Protein AF-A0A977PVM1-F1 (afdb_monomer)

Secondary structure (DSSP, 8-state):
-EE-GGGTTTSS--EE--SSHHHHHHHHHHHHHHHHHHHHHTTPPPPPP-PPPP-

Mean predicted aligned error: 3.04 Å

InterPro domains:
  IPR035069 Antitoxin HicB/UPF0150 [SSF143100] (15-53)

Structure (mmCIF, N/CA/C/O backbone):
data_AF-A0A977PVM1-F1
#
_entry.id   AF-A0A977PVM1-F1
#
loop_
_atom_site.group_PDB
_atom_site.id
_atom_site.type_symbol
_atom_site.label_atom_id
_atom_site.label_alt_id
_atom_site.label_comp_id
_atom_site.label_asym_id
_atom_site.label_entity_id
_atom_site.label_seq_id
_atom_site.pdbx_PDB_ins_code
_atom_site.Cartn_x
_atom_site.Cartn_y
_atom_site.Cartn_z
_atom_site.occupancy
_atom_site.B_iso_or_equiv
_atom_site.auth_seq_id
_atom_site.auth_comp_id
_atom_site.auth_asym_id
_atom_site.auth_atom_id
_atom_site.pdbx_PDB_model_num
ATOM 1 N N . MET A 1 1 ? 3.708 -2.040 -12.086 1.00 88.44 1 MET A N 1
ATOM 2 C CA . MET A 1 1 ? 2.741 -1.535 -11.091 1.00 88.44 1 MET A CA 1
ATOM 3 C C . MET A 1 1 ? 2.449 -2.659 -10.117 1.00 88.44 1 MET A C 1
ATOM 5 O O . MET A 1 1 ? 2.394 -3.802 -10.556 1.00 88.44 1 MET A O 1
ATOM 9 N N . VAL A 1 2 ? 2.305 -2.333 -8.838 1.00 95.00 2 VAL A N 1
ATOM 10 C CA . VAL A 1 2 ? 1.877 -3.238 -7.766 1.00 95.00 2 VAL A CA 1
ATOM 11 C C . VAL A 1 2 ? 0.649 -2.618 -7.113 1.00 95.00 2 VAL A C 1
ATOM 13 O O . VAL A 1 2 ? 0.629 -1.419 -6.858 1.00 95.00 2 VAL A O 1
ATOM 16 N N . THR A 1 3 ? -0.391 -3.413 -6.899 1.00 94.56 3 THR A N 1
ATOM 17 C CA . THR A 1 3 ? -1.641 -2.988 -6.257 1.00 94.56 3 THR A CA 1
ATOM 18 C C . THR A 1 3 ? -1.738 -3.600 -4.869 1.00 94.56 3 THR A C 1
ATOM 20 O O . THR A 1 3 ? -1.365 -4.758 -4.700 1.00 94.56 3 THR A O 1
ATOM 23 N N . ILE A 1 4 ? -2.306 -2.855 -3.929 1.00 95.31 4 ILE A N 1
ATOM 24 C CA . ILE A 1 4 ? -2.475 -3.221 -2.522 1.00 95.31 4 ILE A CA 1
ATOM 25 C C . ILE A 1 4 ? -3.993 -3.267 -2.229 1.00 95.31 4 ILE A C 1
ATOM 27 O O . ILE A 1 4 ? -4.567 -2.335 -1.658 1.00 95.31 4 ILE A O 1
ATOM 31 N N . PRO A 1 5 ? -4.708 -4.288 -2.737 1.00 94.50 5 PRO A N 1
ATOM 32 C CA . PRO A 1 5 ? -6.175 -4.329 -2.743 1.00 94.50 5 PRO A CA 1
ATOM 33 C C . PRO A 1 5 ? -6.814 -4.282 -1.346 1.00 94.50 5 PRO A C 1
ATOM 35 O O . PRO A 1 5 ? -7.944 -3.810 -1.209 1.00 94.50 5 PRO A O 1
ATOM 38 N N . GLU A 1 6 ? -6.120 -4.725 -0.303 1.00 94.38 6 GLU A N 1
ATOM 39 C CA . GLU A 1 6 ? -6.561 -4.658 1.091 1.00 94.38 6 GLU A CA 1
ATOM 40 C C . GLU A 1 6 ? -6.809 -3.219 1.582 1.00 94.38 6 GLU A C 1
ATOM 42 O O . GLU A 1 6 ? -7.683 -3.016 2.422 1.00 94.38 6 GLU A O 1
ATOM 47 N N . PHE A 1 7 ? -6.153 -2.213 0.990 1.00 93.31 7 PHE A N 1
ATOM 48 C CA . PHE A 1 7 ? -6.338 -0.794 1.326 1.00 93.31 7 PHE A CA 1
ATOM 49 C C . PHE A 1 7 ? -7.281 -0.034 0.373 1.00 93.31 7 PHE A C 1
ATOM 51 O O . PHE A 1 7 ? -7.496 1.162 0.547 1.00 93.31 7 PHE A O 1
ATOM 58 N N . SER A 1 8 ? -7.895 -0.696 -0.611 1.00 91.56 8 SER A N 1
ATOM 59 C CA . SER A 1 8 ? -8.751 -0.046 -1.630 1.00 91.56 8 SER A CA 1
ATOM 60 C C . SER A 1 8 ? -9.986 0.686 -1.103 1.00 91.56 8 SER A C 1
ATOM 62 O O . SER A 1 8 ? -10.458 1.623 -1.738 1.00 91.56 8 SER A O 1
ATOM 64 N N . GLU A 1 9 ? -10.486 0.304 0.068 1.00 90.19 9 GLU A N 1
ATOM 65 C CA . GLU A 1 9 ? -11.604 0.985 0.737 1.00 90.19 9 GLU A CA 1
ATOM 66 C C . GLU A 1 9 ? -11.134 2.140 1.639 1.00 90.19 9 GLU A C 1
ATOM 68 O O . GLU A 1 9 ? -11.949 2.909 2.144 1.00 90.19 9 GLU A O 1
ATOM 73 N N . GLN A 1 10 ? -9.824 2.254 1.864 1.00 89.94 10 GLN A N 1
ATOM 74 C CA . GLN A 1 10 ? -9.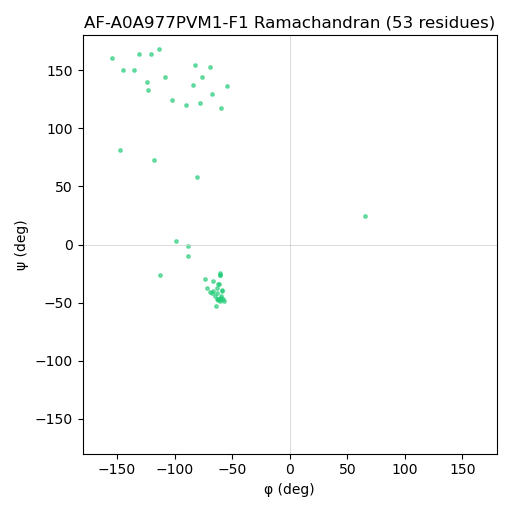224 3.152 2.851 1.00 89.94 10 GLN A CA 1
ATOM 75 C C . GLN A 1 10 ? -8.418 4.287 2.206 1.00 89.94 10 GLN A C 1
ATOM 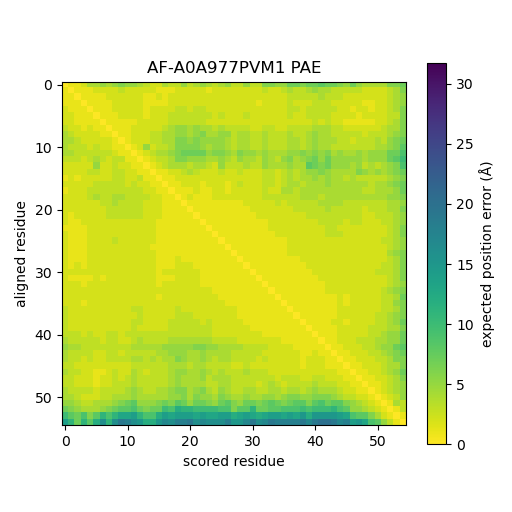77 O O . GLN A 1 10 ? -8.296 5.359 2.797 1.00 89.94 10 GLN A O 1
ATOM 82 N N . VAL A 1 11 ? -7.893 4.079 0.992 1.00 89.50 11 VAL A N 1
ATOM 83 C CA . VAL A 1 11 ? -7.121 5.079 0.242 1.00 89.50 11 VAL A CA 1
ATOM 84 C C . VAL A 1 11 ? -7.558 5.141 -1.224 1.00 89.50 11 VAL A C 1
ATOM 86 O O . VAL A 1 11 ? -7.977 4.149 -1.812 1.00 89.50 11 VAL A O 1
ATOM 89 N N . ILE A 1 12 ? -7.430 6.322 -1.835 1.00 88.12 12 ILE A N 1
ATOM 90 C CA . ILE A 1 12 ? -7.950 6.610 -3.187 1.00 88.12 12 ILE A CA 1
ATOM 91 C C . ILE A 1 12 ? -7.215 5.815 -4.283 1.00 88.12 12 ILE A C 1
ATOM 93 O O . ILE A 1 12 ? -7.804 5.484 -5.310 1.00 88.12 12 ILE A O 1
ATOM 97 N N . MET A 1 13 ? -5.929 5.514 -4.090 1.00 88.25 13 MET A N 1
ATOM 98 C CA . MET A 1 13 ? -5.099 4.825 -5.081 1.00 88.25 13 MET A CA 1
ATOM 99 C C . MET A 1 13 ? -4.052 3.948 -4.374 1.00 88.25 13 MET A C 1
ATOM 101 O O . MET A 1 13 ? -2.908 4.375 -4.216 1.00 88.25 13 MET A O 1
ATOM 105 N N . PRO A 1 14 ? -4.416 2.733 -3.919 1.00 89.50 14 PRO A N 1
ATOM 106 C CA . PRO A 1 14 ? -3.515 1.835 -3.195 1.00 89.50 14 PRO A CA 1
ATOM 107 C C . PRO A 1 14 ? -2.598 1.086 -4.171 1.00 89.50 14 PRO A C 1
ATOM 109 O O . PRO A 1 14 ? -2.645 -0.138 -4.289 1.00 89.50 14 PRO A O 1
ATOM 112 N N . CYS A 1 15 ? -1.817 1.803 -4.969 1.00 93.31 15 CYS A N 1
ATOM 113 C CA . CYS A 1 15 ? -0.898 1.170 -5.901 1.00 93.31 15 CYS A CA 1
ATOM 114 C C . CYS A 1 15 ? 0.390 1.960 -6.045 1.00 93.31 15 CYS A C 1
ATOM 116 O O . CYS A 1 15 ? 0.402 3.187 -5.976 1.00 93.31 15 CYS A O 1
ATOM 118 N N . THR A 1 16 ? 1.465 1.238 -6.322 1.00 95.62 16 THR A N 1
ATOM 119 C CA . THR A 1 16 ? 2.785 1.797 -6.578 1.00 95.62 16 THR A CA 1
ATOM 120 C C . THR A 1 16 ? 3.263 1.401 -7.967 1.00 95.62 16 THR A C 1
ATOM 122 O O . THR A 1 16 ? 2.747 0.491 -8.633 1.00 95.62 16 THR A O 1
ATOM 125 N N . HIS A 1 17 ? 4.275 2.107 -8.446 1.00 96.06 17 HIS A N 1
ATOM 126 C CA . HIS A 1 17 ? 4.946 1.792 -9.694 1.00 96.06 17 HIS A CA 1
ATOM 127 C C . HIS A 1 17 ? 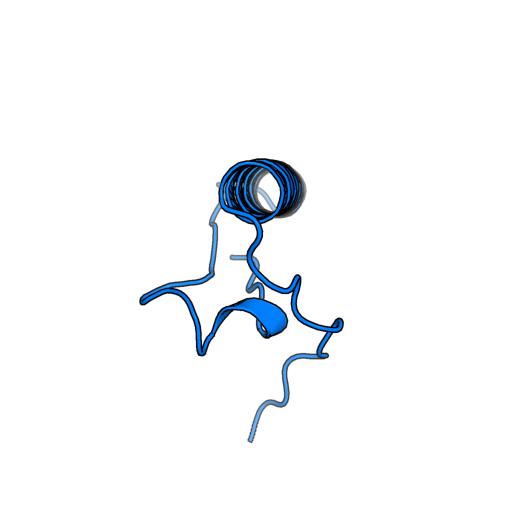6.459 1.773 -9.486 1.00 96.06 17 HIS A C 1
ATOM 129 O O . HIS A 1 17 ? 6.977 2.313 -8.517 1.00 96.06 17 HIS A O 1
ATOM 135 N N . GLY A 1 18 ? 7.167 1.189 -10.442 1.00 96.25 18 GLY A N 1
ATOM 136 C CA . GLY A 1 18 ? 8.622 1.194 -10.533 1.00 96.25 18 GLY A CA 1
ATOM 137 C C . GLY A 1 18 ? 9.017 1.020 -11.995 1.00 96.25 18 GLY A C 1
ATOM 138 O O . GLY A 1 18 ? 8.191 0.583 -12.804 1.00 96.25 18 GLY A O 1
ATOM 139 N N . LYS A 1 19 ? 10.247 1.394 -12.351 1.00 97.06 19 LYS A N 1
ATOM 140 C CA . LYS A 1 19 ? 10.766 1.245 -13.717 1.00 97.06 19 LYS A CA 1
ATOM 141 C C . LYS A 1 19 ? 11.082 -0.212 -14.032 1.00 97.06 19 LYS A C 1
ATOM 143 O O . LYS A 1 19 ? 10.969 -0.624 -15.183 1.00 97.06 19 LYS A O 1
ATOM 148 N N . THR A 1 20 ? 11.447 -0.989 -13.013 1.00 97.69 20 THR A N 1
ATOM 149 C CA . THR A 1 20 ? 11.596 -2.445 -13.104 1.00 97.69 20 THR A CA 1
ATOM 150 C C . THR A 1 20 ? 10.552 -3.166 -12.262 1.00 97.69 20 THR A C 1
ATOM 152 O O . THR A 1 20 ? 9.854 -2.570 -11.433 1.00 97.69 20 THR A O 1
ATOM 155 N N . ARG A 1 21 ? 10.446 -4.480 -12.472 1.00 96.88 21 ARG A N 1
ATOM 156 C CA . ARG A 1 21 ? 9.592 -5.34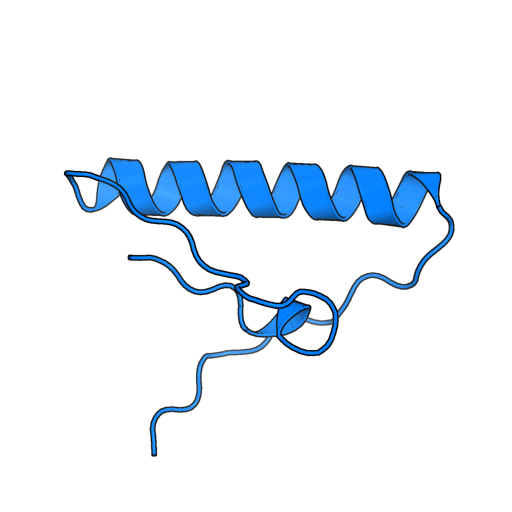8 -11.661 1.00 96.88 21 ARG A CA 1
ATOM 157 C C . ARG A 1 21 ? 10.017 -5.309 -10.192 1.00 96.88 21 ARG A C 1
ATOM 159 O O . ARG A 1 21 ? 9.169 -5.181 -9.319 1.00 96.88 21 ARG A O 1
ATOM 166 N N . GLU A 1 22 ? 11.316 -5.383 -9.938 1.00 97.81 22 GLU A N 1
ATOM 167 C CA . GLU A 1 22 ? 11.918 -5.400 -8.604 1.00 97.81 22 GLU A CA 1
ATOM 168 C C . GLU A 1 22 ? 11.716 -4.067 -7.881 1.00 97.81 22 GLU A C 1
ATOM 170 O O . GLU A 1 22 ? 11.427 -4.052 -6.689 1.00 97.81 22 GLU A O 1
ATOM 175 N N . GLU A 1 23 ? 11.833 -2.948 -8.601 1.00 98.06 23 GLU A N 1
ATOM 176 C CA . GLU A 1 23 ? 11.556 -1.620 -8.051 1.00 98.06 23 GLU A CA 1
ATOM 177 C C . GLU A 1 23 ? 10.076 -1.478 -7.683 1.00 98.06 23 GLU A C 1
ATOM 179 O O . GLU A 1 23 ? 9.755 -1.015 -6.597 1.00 98.06 23 GLU A O 1
ATOM 184 N N . ALA A 1 24 ? 9.163 -1.931 -8.547 1.00 97.31 24 ALA A N 1
ATOM 185 C CA . ALA A 1 24 ? 7.733 -1.848 -8.262 1.00 97.31 24 ALA A CA 1
ATOM 186 C C . ALA A 1 24 ? 7.327 -2.688 -7.036 1.00 97.31 24 ALA A C 1
ATOM 188 O O . ALA A 1 24 ? 6.473 -2.251 -6.272 1.00 97.31 24 ALA A O 1
ATOM 189 N N . ILE A 1 25 ? 7.934 -3.868 -6.853 1.00 97.38 25 ILE A N 1
ATOM 190 C CA . ILE A 1 25 ? 7.710 -4.727 -5.677 1.00 97.38 25 ILE A CA 1
ATOM 191 C C . ILE A 1 25 ? 8.187 -4.024 -4.410 1.00 97.38 25 ILE A C 1
ATOM 193 O O . ILE A 1 25 ? 7.393 -3.848 -3.493 1.00 97.38 25 ILE A O 1
ATOM 197 N N . ARG A 1 26 ? 9.434 -3.545 -4.404 1.00 98.12 26 ARG A N 1
ATOM 198 C CA . ARG A 1 26 ? 10.019 -2.848 -3.254 1.00 98.12 26 ARG A CA 1
ATOM 199 C C . ARG A 1 26 ? 9.217 -1.615 -2.855 1.00 98.12 26 ARG A C 1
ATOM 201 O O . ARG A 1 26 ? 8.877 -1.455 -1.694 1.00 98.12 26 ARG A O 1
ATOM 208 N N . ASN A 1 27 ? 8.841 -0.788 -3.830 1.00 97.62 27 ASN A N 1
ATOM 209 C CA . ASN A 1 27 ? 8.018 0.390 -3.566 1.00 97.62 27 ASN A CA 1
ATOM 210 C C . ASN A 1 27 ? 6.651 -0.005 -2.980 1.00 97.62 27 ASN A C 1
ATOM 212 O O . ASN A 1 27 ? 6.089 0.729 -2.178 1.00 97.62 27 ASN A O 1
ATOM 216 N N . GLY A 1 28 ? 6.088 -1.146 -3.398 1.00 96.00 28 GLY A N 1
ATOM 217 C CA . GLY A 1 28 ? 4.874 -1.705 -2.801 1.00 96.00 28 GLY A CA 1
ATOM 218 C C . GLY A 1 28 ? 5.063 -2.087 -1.332 1.00 96.00 28 GLY A C 1
ATOM 219 O O . GLY A 1 28 ? 4.235 -1.711 -0.512 1.00 96.00 28 GLY A O 1
ATOM 220 N N . GLU A 1 29 ? 6.156 -2.779 -1.005 1.00 96.75 29 GLU A N 1
ATOM 221 C CA . GLU A 1 29 ? 6.505 -3.170 0.370 1.00 96.75 29 GLU A CA 1
ATOM 222 C C . GLU A 1 29 ? 6.695 -1.943 1.27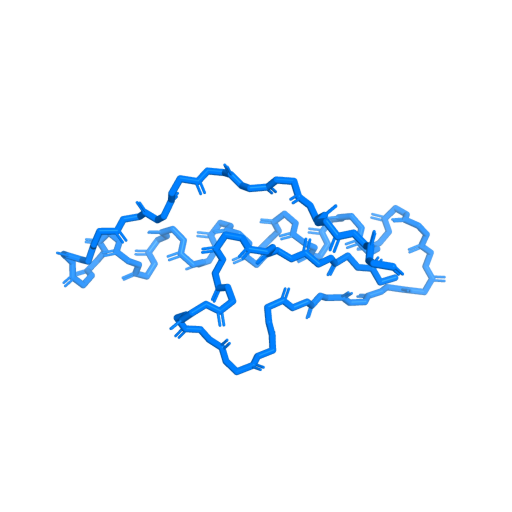7 1.00 96.75 29 GLU A C 1
ATOM 224 O O . GLU A 1 29 ? 6.062 -1.867 2.327 1.00 96.75 29 GLU A O 1
ATOM 229 N N . GLU A 1 30 ? 7.447 -0.933 0.828 1.00 97.25 30 GLU A N 1
ATOM 230 C CA . GLU A 1 30 ? 7.668 0.319 1.573 1.00 97.25 30 GLU A CA 1
ATOM 231 C C . GLU A 1 30 ? 6.351 1.061 1.878 1.00 97.25 30 GLU A C 1
ATOM 233 O O . GLU A 1 30 ? 6.161 1.607 2.965 1.00 97.25 30 GLU A O 1
ATOM 238 N N . VAL A 1 31 ? 5.403 1.066 0.933 1.00 95.44 31 VAL A N 1
ATOM 239 C CA . VAL A 1 31 ? 4.088 1.694 1.143 1.00 95.44 31 VAL A CA 1
ATOM 240 C C . VAL A 1 31 ? 3.221 0.889 2.109 1.00 95.44 31 VAL A C 1
ATOM 242 O O . VAL A 1 31 ? 2.506 1.491 2.910 1.00 95.44 31 VAL A O 1
ATOM 245 N N . ILE A 1 32 ? 3.282 -0.447 2.064 1.00 95.88 32 ILE A N 1
ATOM 246 C CA . ILE A 1 32 ? 2.583 -1.298 3.035 1.00 95.88 32 ILE A CA 1
ATOM 247 C C . ILE A 1 32 ? 3.104 -1.003 4.444 1.00 95.88 32 ILE A C 1
ATOM 249 O O . ILE A 1 32 ? 2.295 -0.748 5.333 1.00 95.88 32 ILE A O 1
ATOM 253 N N . GLU A 1 33 ? 4.424 -0.973 4.642 1.00 96.81 33 GLU A N 1
ATOM 254 C CA . GLU A 1 33 ? 5.042 -0.652 5.936 1.00 96.81 33 GLU A CA 1
ATOM 255 C C . GLU A 1 33 ? 4.587 0.721 6.448 1.00 96.81 33 GLU A C 1
ATOM 257 O O . GLU A 1 33 ? 4.073 0.828 7.561 1.00 96.81 33 GLU A O 1
ATOM 262 N N . MET A 1 34 ? 4.644 1.747 5.593 1.00 95.31 34 MET A N 1
ATOM 263 C CA . MET A 1 34 ? 4.178 3.095 5.930 1.00 95.31 34 MET A CA 1
ATOM 264 C C . MET A 1 34 ? 2.691 3.129 6.335 1.00 95.31 34 MET A C 1
ATOM 266 O O . MET A 1 34 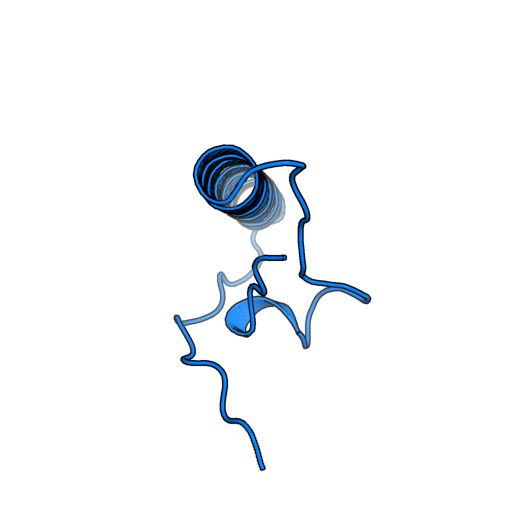? 2.316 3.849 7.261 1.00 95.31 34 MET A O 1
ATOM 270 N N . TYR A 1 35 ? 1.820 2.374 5.655 1.00 94.81 35 TYR A N 1
ATOM 271 C CA . TYR A 1 35 ? 0.399 2.300 6.015 1.00 94.81 35 TYR A CA 1
ATOM 272 C C . TYR A 1 35 ? 0.173 1.608 7.355 1.00 94.81 35 TYR A C 1
ATOM 274 O O . TYR A 1 35 ? -0.657 2.075 8.135 1.00 94.81 35 TYR A O 1
ATOM 282 N N . LEU A 1 36 ? 0.896 0.520 7.625 1.00 95.31 36 LEU A N 1
ATOM 283 C CA . LEU A 1 36 ? 0.797 -0.207 8.888 1.00 95.31 36 LEU A CA 1
ATOM 284 C C . LEU A 1 36 ? 1.213 0.678 10.066 1.00 95.31 36 LEU A C 1
ATOM 286 O O . LEU A 1 36 ? 0.456 0.780 11.029 1.00 95.31 36 LEU A O 1
ATOM 290 N N . GLU A 1 37 ? 2.345 1.375 9.950 1.00 96.88 37 GLU A N 1
ATOM 291 C CA . GLU A 1 37 ? 2.825 2.310 10.974 1.00 96.88 37 GLU A CA 1
ATOM 292 C C . GLU A 1 37 ? 1.819 3.438 11.234 1.00 96.88 37 GLU A C 1
ATOM 294 O O . GLU A 1 37 ? 1.487 3.733 12.384 1.00 96.88 37 GLU A O 1
ATOM 299 N N . ALA A 1 38 ? 1.283 4.048 10.171 1.00 95.50 38 ALA A N 1
ATOM 300 C CA . ALA A 1 38 ? 0.286 5.106 10.299 1.00 95.50 38 ALA A CA 1
ATOM 301 C C . ALA A 1 38 ? -1.010 4.598 10.956 1.00 95.50 38 ALA A C 1
ATOM 303 O O . ALA A 1 38 ? -1.583 5.274 11.811 1.00 95.50 38 ALA A O 1
ATOM 304 N N . TRP A 1 39 ? -1.477 3.399 10.593 1.00 95.44 39 TRP A N 1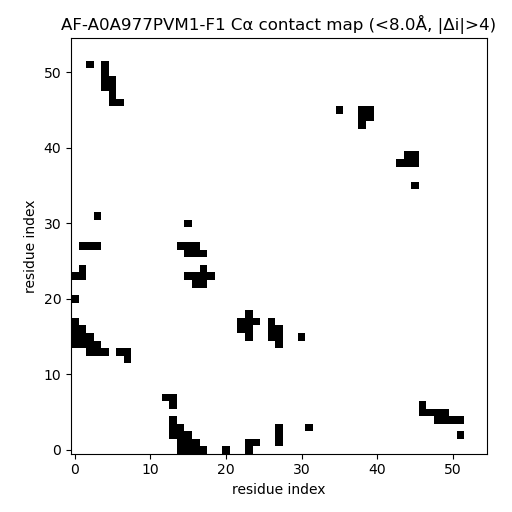
ATOM 305 C CA . TRP A 1 39 ? -2.708 2.837 11.152 1.00 95.44 39 TRP A CA 1
ATOM 306 C C . TRP A 1 39 ? -2.547 2.457 12.616 1.00 95.44 39 TRP A C 1
ATOM 308 O O . TRP A 1 39 ? -3.447 2.728 13.409 1.00 95.44 39 TRP A O 1
ATOM 318 N N . GLU A 1 40 ? -1.407 1.877 12.983 1.00 96.12 40 GLU A N 1
ATOM 319 C CA . GLU A 1 40 ? -1.087 1.569 14.372 1.00 96.12 40 GLU A CA 1
ATOM 320 C C . GLU A 1 40 ? -1.011 2.848 15.217 1.00 96.12 40 GLU A C 1
ATOM 322 O O . GLU A 1 40 ? -1.657 2.930 16.263 1.00 96.12 40 GLU A O 1
ATOM 327 N N . ALA A 1 41 ? -0.314 3.882 14.730 1.00 97.44 41 ALA A N 1
ATOM 328 C CA . ALA A 1 41 ? -0.190 5.167 15.419 1.00 97.44 41 A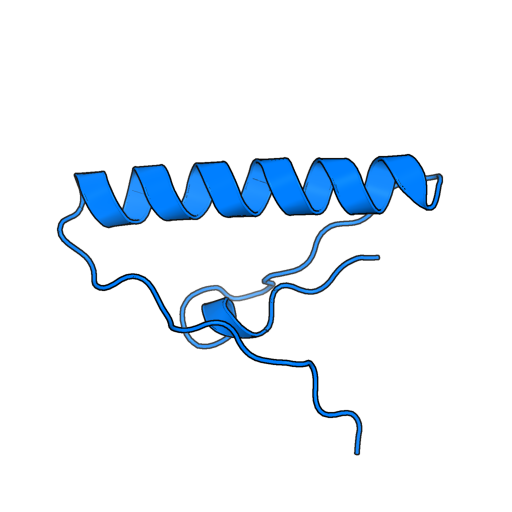LA A CA 1
ATOM 329 C C . ALA A 1 41 ? -1.541 5.882 15.614 1.00 97.44 41 ALA A C 1
ATOM 331 O O . ALA A 1 41 ? -1.754 6.553 16.624 1.00 97.44 41 ALA A O 1
ATOM 332 N N . GLU A 1 42 ? -2.467 5.727 14.667 1.00 96.31 42 GLU A N 1
ATOM 333 C CA . GLU A 1 42 ? -3.812 6.307 14.728 1.00 96.31 42 GLU A CA 1
ATOM 334 C C . GLU A 1 42 ? -4.843 5.406 15.438 1.00 96.31 42 GLU A C 1
ATOM 336 O O . GLU A 1 42 ? -6.006 5.793 15.574 1.00 96.31 42 GLU A O 1
ATOM 341 N N . GLY A 1 43 ? -4.458 4.206 15.891 1.00 96.19 43 GLY A N 1
ATOM 342 C CA . GLY A 1 43 ? -5.376 3.238 16.505 1.00 96.19 43 GLY A CA 1
ATOM 343 C C . GLY A 1 43 ? -6.437 2.694 15.538 1.00 96.19 43 GLY A C 1
ATOM 344 O O . GLY A 1 43 ? -7.518 2.276 15.962 1.00 96.19 43 GLY A O 1
ATOM 345 N N . LYS A 1 44 ? -6.158 2.723 14.232 1.00 94.94 44 LYS A N 1
ATOM 346 C CA . LYS A 1 44 ? -7.033 2.207 13.176 1.00 94.94 44 LYS A CA 1
ATOM 347 C C . LYS A 1 44 ? -6.877 0.697 13.020 1.00 94.94 44 LYS A C 1
ATOM 349 O O . LYS A 1 44 ? -5.840 0.106 13.303 1.00 94.94 44 LYS A O 1
ATOM 354 N N . THR A 1 45 ? -7.924 0.051 12.515 1.00 94.00 45 THR A N 1
ATOM 355 C CA . THR A 1 45 ? -7.891 -1.385 12.217 1.00 94.00 45 THR A CA 1
ATOM 356 C C . THR A 1 45 ? -7.140 -1.652 10.915 1.00 94.00 45 THR A C 1
ATOM 358 O O . THR A 1 45 ? -7.537 -1.164 9.855 1.00 94.00 45 THR A O 1
ATOM 361 N N . ILE A 1 46 ? -6.082 -2.459 10.990 1.00 94.69 46 ILE A N 1
ATOM 362 C CA . ILE A 1 46 ? -5.326 -2.933 9.825 1.00 94.69 46 ILE A CA 1
ATOM 363 C C . ILE A 1 46 ? -6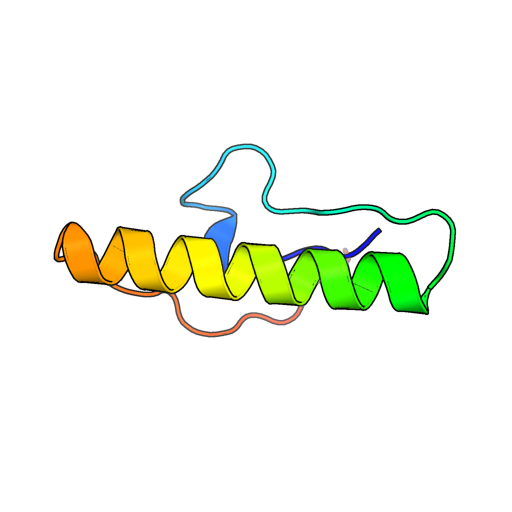.214 -3.879 8.992 1.00 94.69 46 ILE A C 1
ATOM 365 O O . ILE A 1 46 ? -6.813 -4.800 9.558 1.00 94.69 46 ILE A O 1
ATOM 369 N N . PRO A 1 47 ? -6.337 -3.671 7.668 1.00 92.94 47 PRO A N 1
ATOM 370 C CA . PRO A 1 47 ? -7.142 -4.539 6.818 1.00 92.94 47 PRO A CA 1
ATOM 371 C C . PRO A 1 47 ? -6.524 -5.936 6.668 1.00 92.94 47 PRO A C 1
ATOM 373 O O . PRO A 1 47 ? -5.312 -6.121 6.733 1.00 92.94 47 PRO A O 1
ATOM 376 N N . VAL A 1 48 ? -7.372 -6.936 6.423 1.00 94.12 48 VAL A N 1
ATOM 377 C CA . VAL A 1 48 ? -6.918 -8.301 6.118 1.00 94.12 48 VAL A CA 1
ATOM 378 C C . VAL A 1 48 ? -6.391 -8.396 4.680 1.00 94.12 48 VAL A C 1
ATOM 380 O O . VAL A 1 48 ? -6.979 -7.765 3.796 1.00 94.12 48 VAL A O 1
ATOM 383 N N . PRO A 1 49 ? -5.347 -9.206 4.408 1.00 93.50 49 PRO A N 1
ATOM 384 C CA . PRO A 1 49 ? -4.819 -9.386 3.058 1.00 93.50 49 PRO A CA 1
ATOM 385 C C . PRO A 1 49 ? -5.899 -9.824 2.063 1.00 93.50 49 PRO A C 1
ATOM 387 O O . PRO A 1 49 ? -6.698 -10.720 2.349 1.00 93.50 49 PRO A O 1
ATOM 390 N N . LYS A 1 50 ? -5.904 -9.215 0.873 1.00 91.25 50 LYS A N 1
ATOM 391 C CA . LYS A 1 50 ? -6.818 -9.557 -0.224 1.00 91.25 50 LYS A CA 1
ATOM 392 C C . LYS A 1 50 ? -6.002 -9.908 -1.466 1.00 91.25 50 LYS A C 1
ATOM 394 O O . LYS A 1 50 ? -5.013 -9.259 -1.779 1.00 91.25 50 LYS A O 1
ATOM 399 N N . THR A 1 51 ? -6.419 -10.923 -2.215 1.00 89.56 51 THR A N 1
ATOM 400 C CA . THR A 1 51 ? -5.896 -11.133 -3.572 1.00 89.56 51 THR A CA 1
ATOM 401 C C . THR A 1 51 ? -6.690 -10.261 -4.536 1.00 89.56 51 THR A C 1
ATOM 403 O O . THR A 1 51 ? -7.915 -10.183 -4.427 1.00 89.56 51 THR A O 1
ATOM 406 N N . LEU A 1 52 ? -6.009 -9.611 -5.482 1.00 85.81 52 LEU A N 1
ATOM 407 C CA . LEU A 1 52 ? -6.679 -8.862 -6.540 1.00 85.81 52 LEU A CA 1
ATOM 408 C C . LEU A 1 52 ? -7.583 -9.811 -7.340 1.00 85.81 52 LEU A C 1
ATOM 410 O O . LEU A 1 52 ? -7.097 -10.756 -7.960 1.00 85.81 52 LEU A O 1
ATOM 414 N N . GLN A 1 53 ? -8.890 -9.555 -7.330 1.00 82.44 53 GLN A N 1
ATOM 415 C CA . GLN A 1 53 ? -9.831 -10.221 -8.227 1.00 82.44 53 GLN A CA 1
ATOM 416 C C . GLN A 1 53 ? -9.947 -9.389 -9.502 1.00 82.44 53 GLN A C 1
ATOM 418 O O . GLN A 1 53 ? -10.318 -8.218 -9.451 1.00 82.44 53 GLN A O 1
ATOM 423 N N . VAL A 1 54 ? -9.601 -9.990 -10.637 1.00 74.88 54 VAL A N 1
ATOM 424 C CA . VAL A 1 54 ? -9.752 -9.379 -11.961 1.00 74.88 54 VAL A CA 1
ATOM 425 C C . VAL A 1 54 ? -10.994 -9.996 -12.599 1.00 74.88 54 VAL A C 1
ATOM 427 O O . VAL A 1 54 ? -11.099 -11.223 -12.638 1.00 74.88 54 VAL A O 1
ATOM 430 N N . ALA A 1 55 ? -11.943 -9.153 -13.010 1.00 63.19 55 ALA A N 1
ATOM 431 C CA . ALA A 1 55 ? -13.179 -9.553 -13.686 1.00 63.19 55 ALA A CA 1
ATOM 432 C C . ALA A 1 55 ? -12.966 -9.763 -15.191 1.00 63.19 55 ALA A C 1
ATOM 434 O O . ALA A 1 55 ? -12.104 -9.055 -15.764 1.00 63.19 55 ALA A O 1
#

Foldseek 3Di:
DAAQVQCVVPDVGRAADDPDPVRRVVVNVVVLVVVVVVCVVVVHDRGDGDDDDDD

Radius of gyration: 11.68 Å; Cα contacts (8 Å, |Δi|>4): 54; chains: 1; bounding box: 25×18×30 Å

Organism: NCBI:txid2824559

Solvent-accessible surface area (backbone atoms only — not comparable to full-atom values): 3361 Å² total; per-residue (Å²): 105,33,74,44,58,46,39,52,92,77,41,99,69,42,58,32,61,42,97,45,72,69,46,6,50,50,48,36,52,56,50,51,53,53,50,51,54,52,28,58,78,70,72,48,86,81,65,66,92,52,79,83,81,83,132

pLDDT: mean 93.28, std 5.88, range [63.19, 98.12]

Sequence (55 aa):
MVTIPEFSEQVIMPCTHGKTREEAIRNGEEVIEMYLEAWEAEGKTIPVPKTLQVA